Protein AF-A0A1J9P2L1-F1 (afdb_monomer_lite)

Radius of gyration: 15.55 Å; chains: 1; bounding box: 38×32×39 Å

Sequence (102 aa):
MELIRGDTVQDRWDSLSEQNKTLISDQLRDIVSLLQKVEQNLKDSLINTAVIKFTHGDLHLNNIMISSTESPRILAVIDWAHAGWYSEYWEQCLDTQVLDSI

Foldseek 3Di:
DDDDPFDFCVVCVVVADPVLVVVAVVLVVVVQVVQQPPDDPPPDPDPPPFSWGWDLQADDSRQWGWHPDNNIDTPDGHDSVRTDTDTPVVCVVHVVPHVVVD

Structure (mmCIF, N/CA/C/O backbone):
data_AF-A0A1J9P2L1-F1
#
_entry.id   AF-A0A1J9P2L1-F1
#
loop_
_atom_site.group_PDB
_atom_site.id
_atom_site.type_symbol
_atom_site.label_atom_id
_atom_site.label_alt_id
_atom_site.label_comp_id
_atom_site.label_asym_id
_atom_site.label_entity_id
_atom_site.label_seq_id
_atom_site.pdbx_PDB_ins_code
_atom_site.Cartn_x
_atom_site.Cartn_y
_atom_site.Cartn_z
_atom_site.occupancy
_atom_site.B_iso_or_equiv
_atom_site.auth_seq_id
_atom_site.auth_comp_id
_atom_site.auth_asym_id
_atom_site.auth_atom_id
_atom_site.pdbx_PDB_model_num
ATOM 1 N N . MET A 1 1 ? -7.170 -16.744 -10.615 1.00 54.16 1 MET A N 1
ATOM 2 C CA . MET A 1 1 ? -7.385 -15.626 -9.678 1.00 54.16 1 MET A CA 1
ATOM 3 C C . MET A 1 1 ? -8.040 -16.198 -8.441 1.00 54.16 1 MET A C 1
ATOM 5 O O . MET A 1 1 ? -9.041 -16.891 -8.580 1.00 54.16 1 MET A O 1
ATOM 9 N N . GLU A 1 2 ? -7.433 -15.996 -7.278 1.00 73.62 2 GLU A N 1
ATOM 10 C CA . GLU A 1 2 ? -7.994 -16.399 -5.988 1.00 73.62 2 GLU A CA 1
ATOM 11 C C . GLU A 1 2 ? -8.706 -15.191 -5.369 1.00 73.62 2 GLU A C 1
ATOM 13 O O . GLU A 1 2 ? -8.209 -14.070 -5.468 1.00 73.62 2 GLU A O 1
ATOM 18 N N . LEU A 1 3 ? -9.888 -15.402 -4.784 1.00 73.69 3 LEU A N 1
ATOM 19 C CA . LEU A 1 3 ? -10.603 -14.342 -4.080 1.00 73.69 3 LEU A CA 1
ATOM 20 C C . LEU A 1 3 ? -9.945 -14.129 -2.718 1.00 73.69 3 LEU A C 1
ATOM 22 O O . LEU A 1 3 ? -10.019 -14.997 -1.846 1.00 73.69 3 LEU A O 1
ATOM 26 N N . ILE A 1 4 ? -9.354 -12.958 -2.520 1.00 77.44 4 ILE A N 1
ATOM 27 C CA . ILE A 1 4 ? -8.823 -12.561 -1.220 1.00 77.44 4 ILE A CA 1
ATOM 28 C C . ILE A 1 4 ? -9.995 -12.063 -0.375 1.00 77.44 4 ILE A C 1
ATOM 30 O O . ILE A 1 4 ? -10.712 -11.149 -0.769 1.00 77.44 4 ILE A O 1
ATOM 34 N N . ARG A 1 5 ? -10.224 -12.690 0.782 1.00 76.62 5 ARG A N 1
ATOM 35 C CA . ARG A 1 5 ? -11.231 -12.227 1.746 1.00 76.62 5 ARG A CA 1
ATOM 36 C C . ARG A 1 5 ? -10.608 -11.160 2.643 1.00 76.62 5 ARG A C 1
ATOM 38 O O . ARG A 1 5 ? -9.740 -11.483 3.452 1.00 76.62 5 ARG A O 1
ATOM 45 N N . GLY A 1 6 ? -11.056 -9.922 2.495 1.00 82.56 6 GLY A N 1
ATOM 46 C CA . GLY A 1 6 ? -10.631 -8.768 3.284 1.00 82.56 6 GLY A CA 1
ATOM 47 C C . GLY A 1 6 ? -11.416 -7.523 2.886 1.00 82.56 6 GLY A C 1
ATOM 48 O O . GLY A 1 6 ? -12.186 -7.568 1.925 1.00 82.56 6 GLY A O 1
ATOM 49 N N . ASP A 1 7 ? -11.193 -6.440 3.620 1.00 87.25 7 ASP A N 1
ATOM 50 C CA . ASP A 1 7 ? -11.786 -5.131 3.339 1.00 87.25 7 ASP A CA 1
ATOM 51 C C . ASP A 1 7 ? -10.758 -4.256 2.622 1.00 87.25 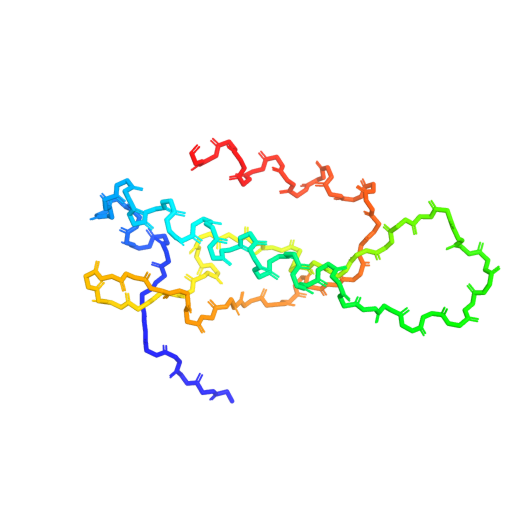7 ASP A C 1
ATOM 53 O O . ASP A 1 7 ? -9.550 -4.460 2.783 1.00 87.25 7 ASP A O 1
ATOM 57 N N . THR A 1 8 ? -11.200 -3.275 1.837 1.00 90.38 8 THR A N 1
ATOM 58 C CA . THR A 1 8 ? -10.258 -2.278 1.317 1.00 90.38 8 THR A CA 1
ATOM 59 C C . THR A 1 8 ? -9.849 -1.313 2.430 1.00 90.38 8 THR A C 1
ATOM 61 O O . THR A 1 8 ? -10.583 -1.119 3.406 1.00 90.38 8 THR A O 1
ATOM 64 N N . VAL A 1 9 ? -8.671 -0.692 2.311 1.00 88.44 9 VAL A N 1
ATOM 65 C CA . VAL A 1 9 ? -8.264 0.348 3.269 1.00 88.44 9 VAL A CA 1
ATOM 66 C C . VAL A 1 9 ? -9.263 1.497 3.245 1.00 88.44 9 VAL A C 1
ATOM 68 O O . VAL A 1 9 ? -9.629 1.986 4.309 1.00 88.44 9 VAL A O 1
ATOM 71 N N . GLN A 1 10 ? -9.755 1.877 2.063 1.00 87.88 10 GLN A N 1
ATOM 72 C CA . GLN A 1 10 ? -10.744 2.942 1.913 1.00 87.88 10 GLN A CA 1
ATOM 73 C C . GLN A 1 10 ? -12.025 2.670 2.713 1.00 87.88 10 GLN A C 1
ATOM 75 O O . GLN A 1 10 ? -12.477 3.551 3.437 1.00 87.88 10 GLN A O 1
ATOM 80 N N . ASP A 1 11 ? -12.575 1.454 2.642 1.00 88.56 11 ASP A N 1
ATOM 81 C CA . ASP A 1 11 ? -13.822 1.109 3.344 1.00 88.56 11 ASP A CA 1
ATOM 82 C C . ASP A 1 11 ? -13.687 1.195 4.870 1.00 88.56 11 ASP A C 1
ATOM 84 O O . ASP A 1 11 ? -14.663 1.411 5.590 1.00 88.56 11 ASP A O 1
ATOM 88 N N . ARG A 1 12 ? -12.469 0.998 5.381 1.00 88.88 12 ARG A N 1
ATOM 89 C CA . ARG A 1 12 ? -12.194 0.922 6.816 1.00 88.88 12 ARG A CA 1
ATOM 90 C C . ARG A 1 12 ? -11.486 2.136 7.391 1.00 88.88 12 ARG A C 1
ATOM 92 O O . ARG A 1 12 ? -11.477 2.254 8.617 1.00 88.88 12 ARG A O 1
ATOM 99 N N . TRP A 1 13 ? -10.943 3.027 6.568 1.00 86.69 13 TRP A N 1
ATOM 100 C CA . TRP A 1 13 ? -10.067 4.127 6.979 1.00 86.69 13 TRP A CA 1
ATOM 101 C C . TRP A 1 13 ? -10.633 4.967 8.127 1.00 86.69 13 TRP A C 1
ATOM 103 O O . TRP A 1 13 ? -9.960 5.156 9.141 1.00 86.69 13 TRP A O 1
ATOM 113 N N . ASP A 1 14 ? -11.897 5.374 8.021 1.00 88.88 14 ASP A N 1
ATOM 114 C CA . ASP A 1 14 ? -12.563 6.232 9.011 1.00 88.88 14 ASP A CA 1
ATOM 115 C C . ASP A 1 14 ? -12.782 5.539 10.367 1.00 88.88 14 ASP A C 1
ATOM 117 O O . ASP A 1 14 ? -12.912 6.192 11.400 1.00 88.88 14 ASP A O 1
ATOM 121 N N . SER A 1 15 ? -12.808 4.204 10.374 1.00 87.81 15 SER A N 1
ATOM 122 C CA . SER A 1 15 ? -12.973 3.378 11.579 1.00 87.81 15 SER A CA 1
ATOM 123 C C . SER A 1 15 ? -11.651 2.962 12.226 1.00 87.81 15 SER A C 1
ATOM 125 O O . SER A 1 15 ? -11.652 2.376 13.310 1.00 87.81 15 SER A O 1
ATOM 127 N N . LEU A 1 16 ? -10.524 3.180 11.544 1.00 88.25 16 LEU A N 1
ATOM 128 C CA . LEU A 1 16 ? -9.214 2.766 12.025 1.00 88.25 16 LEU A CA 1
ATOM 129 C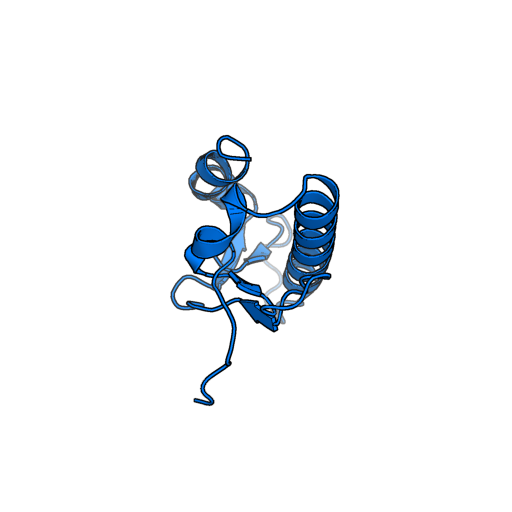 C . LEU A 1 16 ? -8.669 3.780 13.028 1.00 88.25 16 LEU A C 1
ATOM 131 O O . LEU A 1 16 ? -8.772 4.990 12.841 1.00 88.25 16 LEU A O 1
ATOM 135 N N . SER A 1 17 ? -8.037 3.274 14.087 1.00 91.69 17 SER A N 1
ATOM 136 C CA . SER A 1 17 ? -7.271 4.116 15.000 1.00 91.69 17 SER A CA 1
ATOM 137 C C . SER A 1 17 ? -6.048 4.700 14.292 1.00 91.69 17 SER A C 1
ATOM 139 O O . SER A 1 17 ? -5.493 4.084 13.381 1.00 91.69 17 SER A O 1
ATOM 141 N N . GLU A 1 18 ? -5.569 5.848 14.768 1.00 89.44 18 GLU A N 1
ATOM 142 C CA . GLU A 1 18 ? -4.348 6.475 14.241 1.00 89.44 18 GLU A CA 1
ATOM 143 C C . GLU A 1 18 ? -3.141 5.528 14.297 1.00 89.44 18 GLU A C 1
ATOM 145 O O . GLU A 1 18 ? -2.372 5.443 13.346 1.00 89.44 18 GLU A O 1
ATOM 150 N N . GLN A 1 19 ? -3.037 4.712 15.352 1.00 90.81 19 GLN A N 1
ATOM 151 C CA . GLN A 1 19 ? -1.996 3.688 15.464 1.00 90.81 19 GLN A CA 1
ATOM 152 C C . GLN A 1 19 ? -2.073 2.648 14.333 1.00 90.81 19 GLN A C 1
ATOM 154 O O . GLN A 1 19 ? -1.046 2.262 13.774 1.00 90.81 19 GLN A O 1
ATOM 159 N N . ASN A 1 20 ? -3.279 2.197 13.982 1.00 89.75 20 ASN A N 1
ATOM 160 C CA . ASN A 1 20 ? -3.474 1.230 12.904 1.00 89.75 20 ASN A CA 1
ATOM 161 C C . ASN A 1 20 ? -3.217 1.852 11.527 1.00 89.75 20 ASN A C 1
ATOM 163 O O . ASN A 1 20 ? -2.650 1.185 10.664 1.00 89.75 20 ASN A O 1
ATOM 167 N N . LYS A 1 21 ? -3.583 3.124 11.328 1.00 89.00 21 LYS A N 1
ATOM 168 C CA . LYS A 1 21 ? -3.250 3.868 10.106 1.00 89.00 21 LYS A CA 1
ATOM 169 C C . LYS A 1 21 ? -1.738 3.972 9.928 1.00 89.00 21 LYS A C 1
ATOM 171 O O . LYS A 1 21 ? -1.240 3.624 8.864 1.00 89.00 21 LYS A O 1
ATOM 176 N N . THR A 1 22 ? -0.997 4.339 10.980 1.00 90.25 22 TH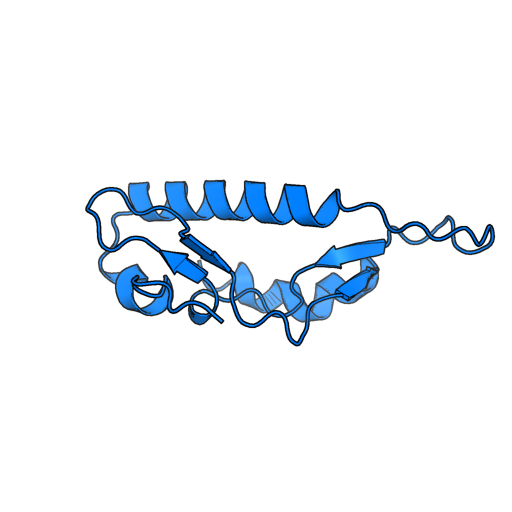R A N 1
ATOM 177 C CA . THR A 1 22 ? 0.477 4.363 10.947 1.00 90.25 22 THR A CA 1
ATOM 178 C C . THR A 1 22 ? 1.053 2.995 10.579 1.00 90.25 22 THR A C 1
ATOM 180 O O . THR A 1 22 ? 1.891 2.901 9.689 1.00 90.25 22 THR A O 1
ATOM 183 N N . LEU A 1 23 ? 0.551 1.920 11.190 1.00 90.12 23 LEU A N 1
ATOM 184 C CA . LEU A 1 23 ? 1.025 0.559 10.933 1.00 90.12 23 LEU A CA 1
ATOM 185 C C . LEU A 1 23 ? 0.755 0.081 9.493 1.00 90.12 23 LEU A C 1
ATOM 187 O O . LEU A 1 23 ? 1.548 -0.683 8.938 1.00 90.12 23 LEU A O 1
ATOM 191 N N . ILE A 1 24 ? -0.347 0.517 8.875 1.00 89.06 24 ILE A N 1
ATOM 192 C CA . ILE A 1 24 ? -0.629 0.262 7.455 1.00 89.06 24 ILE A CA 1
ATOM 193 C C . ILE A 1 24 ? 0.306 1.090 6.568 1.00 89.06 24 ILE A C 1
ATOM 195 O O . ILE A 1 24 ? 0.870 0.549 5.619 1.00 89.06 24 ILE A O 1
ATOM 199 N N . SER A 1 25 ? 0.516 2.368 6.889 1.00 89.00 25 SER A N 1
ATOM 200 C CA . SER A 1 25 ? 1.422 3.248 6.143 1.00 89.00 25 SER A CA 1
ATOM 201 C C . SER A 1 25 ? 2.866 2.742 6.150 1.00 89.00 25 SER A C 1
ATOM 203 O O . SER A 1 25 ? 3.531 2.772 5.113 1.00 89.00 25 SER A O 1
ATOM 205 N N . ASP A 1 26 ? 3.341 2.220 7.281 1.00 89.56 26 ASP A N 1
ATOM 206 C CA . ASP A 1 26 ? 4.675 1.626 7.392 1.00 89.56 26 ASP A CA 1
ATOM 207 C C . ASP A 1 26 ? 4.793 0.350 6.542 1.00 89.56 26 ASP A C 1
ATOM 209 O O . ASP A 1 26 ? 5.726 0.221 5.749 1.00 89.56 26 ASP A O 1
ATOM 213 N N . GLN A 1 27 ? 3.798 -0.547 6.601 1.00 91.44 27 GLN A N 1
ATOM 214 C CA . GLN A 1 27 ? 3.758 -1.736 5.736 1.00 91.44 27 GLN A CA 1
ATOM 215 C C . GLN A 1 27 ? 3.73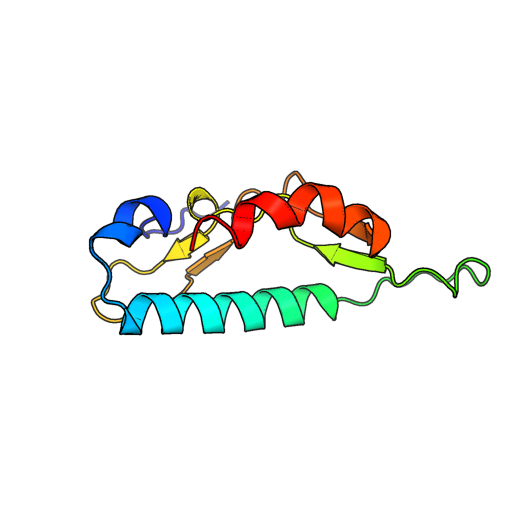9 -1.371 4.248 1.00 91.44 27 GLN A C 1
ATOM 217 O O . GLN A 1 27 ? 4.407 -2.013 3.437 1.00 91.44 27 GLN A O 1
ATOM 222 N N . LEU A 1 28 ? 2.978 -0.342 3.871 1.00 88.00 28 LEU A N 1
ATOM 223 C CA . LEU A 1 28 ? 2.898 0.108 2.486 1.00 88.00 28 LEU A CA 1
ATOM 224 C C . LEU A 1 28 ? 4.243 0.661 2.011 1.00 88.00 28 LEU A C 1
ATOM 226 O O . LEU A 1 28 ? 4.686 0.343 0.907 1.00 88.00 28 LEU A O 1
ATOM 230 N N . ARG A 1 29 ? 4.926 1.437 2.859 1.00 86.62 29 ARG A N 1
ATOM 231 C CA . ARG A 1 29 ? 6.268 1.957 2.579 1.00 86.62 29 ARG A CA 1
ATOM 232 C C . ARG A 1 29 ? 7.272 0.833 2.352 1.00 86.62 29 ARG A C 1
ATOM 234 O O . ARG A 1 29 ? 8.089 0.935 1.433 1.00 86.62 29 ARG A O 1
ATOM 241 N N . ASP A 1 30 ? 7.196 -0.237 3.135 1.00 87.75 30 ASP A N 1
ATOM 242 C CA . ASP A 1 30 ? 8.051 -1.409 2.959 1.00 87.75 30 ASP A CA 1
ATOM 243 C C . ASP A 1 30 ? 7.770 -2.109 1.625 1.00 87.75 30 ASP A C 1
ATOM 245 O O . ASP A 1 30 ? 8.704 -2.412 0.879 1.00 87.75 30 ASP A O 1
ATOM 249 N N . ILE A 1 31 ? 6.494 -2.298 1.268 1.00 86.50 31 ILE A N 1
ATOM 250 C CA . ILE A 1 31 ? 6.093 -2.890 -0.019 1.00 86.50 31 ILE A CA 1
ATOM 251 C C . ILE A 1 31 ? 6.604 -2.042 -1.186 1.00 86.50 31 ILE A C 1
ATOM 253 O O . ILE A 1 31 ? 7.243 -2.574 -2.091 1.00 86.50 31 ILE A O 1
ATOM 257 N N . VAL A 1 32 ? 6.381 -0.726 -1.162 1.00 83.50 32 VAL A N 1
ATOM 258 C CA . VAL A 1 32 ? 6.860 0.183 -2.215 1.00 83.50 32 VAL A CA 1
ATOM 259 C C . VAL A 1 32 ? 8.384 0.144 -2.307 1.00 83.50 32 VAL A C 1
ATOM 261 O O . VAL A 1 32 ? 8.934 0.045 -3.402 1.00 83.50 32 VAL A O 1
ATOM 264 N N . SER A 1 33 ? 9.078 0.119 -1.168 1.00 82.75 33 SER A N 1
ATOM 265 C CA . SER A 1 33 ? 10.538 -0.007 -1.131 1.00 82.75 33 SER A CA 1
ATOM 266 C C . SER A 1 33 ? 11.029 -1.329 -1.728 1.00 82.75 33 SER A C 1
ATOM 268 O O . SER A 1 33 ? 12.104 -1.367 -2.324 1.00 82.75 33 SER A O 1
ATOM 270 N N . LEU A 1 34 ? 10.271 -2.421 -1.582 1.00 85.62 34 LEU A N 1
ATOM 271 C CA . LEU A 1 34 ? 10.572 -3.699 -2.231 1.00 85.62 34 LEU A CA 1
ATOM 272 C C . LEU A 1 34 ? 10.317 -3.645 -3.740 1.00 85.62 34 LEU A C 1
ATOM 274 O O . LEU A 1 34 ? 11.154 -4.128 -4.498 1.00 85.62 34 LEU A O 1
ATOM 278 N N . LEU A 1 35 ? 9.220 -3.023 -4.183 1.00 83.19 35 LEU A N 1
ATOM 279 C CA . LEU A 1 35 ? 8.913 -2.846 -5.608 1.00 83.19 35 LEU A CA 1
ATOM 280 C C . LEU A 1 35 ? 9.989 -2.022 -6.315 1.00 83.19 35 LEU A C 1
ATOM 282 O O . LEU A 1 35 ? 10.474 -2.417 -7.370 1.00 83.19 35 LEU A O 1
ATOM 286 N N . GLN A 1 36 ? 10.451 -0.940 -5.691 1.00 78.50 36 GLN A N 1
ATOM 287 C CA . GLN A 1 36 ? 11.517 -0.103 -6.244 1.00 78.50 36 GLN A CA 1
ATOM 288 C C . GLN A 1 36 ? 12.873 -0.821 -6.331 1.00 78.50 36 GLN A C 1
ATOM 290 O O . GLN A 1 36 ? 13.722 -0.418 -7.124 1.00 78.50 36 GLN A O 1
ATOM 295 N N . LYS A 1 37 ? 13.086 -1.884 -5.544 1.00 78.81 37 LYS A N 1
ATOM 296 C CA . LYS A 1 37 ? 14.288 -2.733 -5.607 1.00 78.81 37 LYS A CA 1
ATOM 297 C C . LYS A 1 37 ? 14.197 -3.837 -6.659 1.00 78.81 37 LYS A C 1
ATOM 299 O O . LYS A 1 37 ? 15.168 -4.568 -6.836 1.00 78.81 37 LYS A O 1
ATOM 304 N N . VAL A 1 38 ? 13.062 -3.989 -7.343 1.00 81.56 38 VAL A N 1
ATOM 305 C CA . VAL A 1 38 ? 12.934 -4.946 -8.446 1.00 81.56 38 VAL A CA 1
ATOM 306 C C . VAL A 1 38 ? 13.838 -4.487 -9.589 1.00 81.56 38 VAL A C 1
ATOM 308 O O . VAL A 1 38 ? 13.549 -3.512 -10.281 1.00 81.56 38 VAL A O 1
ATOM 311 N N . GLU A 1 39 ? 14.954 -5.193 -9.773 1.00 69.12 39 GLU A N 1
ATOM 312 C CA . GLU A 1 39 ? 15.927 -4.886 -10.816 1.00 69.12 39 GLU A CA 1
ATOM 313 C C . GLU A 1 39 ? 15.320 -5.092 -12.206 1.00 69.12 39 GLU A C 1
ATOM 315 O O . GLU A 1 39 ? 14.848 -6.177 -12.561 1.00 69.12 39 GLU A O 1
ATOM 320 N N . GLN A 1 40 ? 15.386 -4.051 -13.035 1.00 63.44 40 GLN A N 1
ATOM 321 C CA . GLN A 1 40 ? 15.152 -4.200 -14.460 1.00 63.44 40 GLN A CA 1
ATOM 322 C C . GLN A 1 40 ? 16.431 -4.761 -15.090 1.00 63.44 40 GLN A C 1
ATOM 324 O O . GLN A 1 40 ? 17.468 -4.102 -15.102 1.00 63.44 40 GLN A O 1
ATOM 329 N N . ASN A 1 41 ? 16.373 -5.977 -15.638 1.00 58.19 41 ASN A N 1
ATOM 330 C CA . ASN A 1 41 ? 17.461 -6.559 -16.434 1.00 58.19 41 ASN A CA 1
ATOM 331 C C . ASN A 1 41 ? 17.564 -5.862 -17.811 1.00 58.19 41 ASN A C 1
ATOM 333 O O . ASN A 1 41 ? 17.417 -6.492 -18.859 1.00 58.19 41 ASN A O 1
ATOM 337 N N . LEU A 1 42 ? 17.781 -4.545 -17.837 1.00 56.56 42 LEU A N 1
ATOM 338 C CA . LEU A 1 42 ? 18.089 -3.819 -19.065 1.00 56.56 42 LEU A CA 1
ATOM 339 C C . LEU A 1 42 ? 19.577 -3.984 -19.361 1.00 56.56 42 LEU A C 1
ATOM 341 O O . LEU A 1 42 ? 20.427 -3.306 -18.796 1.00 56.56 42 LEU A O 1
ATOM 345 N N . LYS A 1 43 ? 19.895 -4.899 -20.278 1.00 54.16 43 LYS A N 1
ATOM 346 C CA . LYS A 1 43 ? 21.256 -5.090 -20.800 1.00 54.16 43 LYS A CA 1
ATOM 347 C C . LYS A 1 43 ? 21.723 -3.985 -21.758 1.00 54.16 43 LYS A C 1
ATOM 349 O O . LYS A 1 43 ? 22.808 -4.119 -22.317 1.00 54.16 43 LYS A O 1
ATOM 354 N N . ASP A 1 44 ? 20.975 -2.896 -21.926 1.00 51.53 44 ASP A N 1
ATOM 355 C CA . ASP A 1 44 ? 21.324 -1.858 -22.895 1.00 51.53 44 ASP A CA 1
ATOM 356 C C . ASP A 1 44 ? 21.953 -0.616 -22.252 1.00 51.53 44 ASP A C 1
ATOM 358 O O . ASP A 1 44 ? 21.317 0.274 -21.692 1.00 51.53 44 ASP A O 1
ATOM 362 N N . SER A 1 45 ? 23.272 -0.608 -22.411 1.00 51.50 45 SER A N 1
ATOM 363 C CA . SER A 1 45 ? 24.337 0.313 -22.013 1.00 51.50 45 SER A CA 1
ATOM 364 C C . SER A 1 45 ? 24.178 1.808 -22.381 1.00 51.50 45 SER A C 1
ATOM 366 O O . SER A 1 45 ? 25.191 2.503 -22.458 1.00 51.50 45 SER A O 1
ATOM 368 N N . LEU A 1 46 ? 22.983 2.356 -22.626 1.00 53.72 46 LEU A N 1
ATOM 369 C CA . LEU A 1 46 ? 22.852 3.734 -23.149 1.00 53.72 46 LEU A CA 1
ATOM 370 C C . LEU A 1 46 ? 21.966 4.691 -22.335 1.00 53.72 46 LEU A C 1
ATOM 372 O O . LEU A 1 46 ? 22.009 5.893 -22.589 1.00 53.72 46 LEU A O 1
ATOM 376 N N . ILE A 1 47 ? 21.232 4.222 -21.320 1.00 53.62 47 ILE A N 1
ATOM 377 C CA . ILE A 1 47 ? 20.414 5.080 -20.440 1.00 53.62 47 ILE A CA 1
ATOM 378 C C . ILE A 1 47 ? 20.827 4.823 -18.987 1.00 53.62 47 ILE A C 1
ATOM 380 O O . ILE A 1 47 ? 20.105 4.208 -18.217 1.00 53.62 47 ILE A O 1
ATOM 384 N N . ASN A 1 48 ? 22.032 5.254 -18.609 1.00 51.53 48 ASN A N 1
ATOM 385 C CA . ASN A 1 48 ? 22.542 5.090 -17.238 1.00 51.53 48 ASN A CA 1
ATOM 386 C C . ASN A 1 48 ? 22.264 6.316 -16.342 1.00 51.53 48 ASN A C 1
ATOM 388 O O . ASN A 1 48 ? 22.828 6.442 -15.260 1.00 51.53 48 ASN A O 1
ATOM 392 N N . THR A 1 49 ? 21.445 7.259 -16.820 1.00 56.28 49 THR A N 1
ATOM 393 C CA . THR A 1 49 ? 21.197 8.548 -16.148 1.00 56.28 49 THR A CA 1
ATOM 394 C C . THR A 1 49 ? 19.803 8.659 -15.540 1.00 56.28 49 THR A C 1
ATOM 396 O O . THR A 1 49 ? 19.607 9.460 -14.634 1.00 56.28 49 THR A O 1
ATOM 399 N N . ALA A 1 50 ? 18.832 7.879 -16.019 1.00 61.72 50 ALA A N 1
ATOM 400 C CA . ALA A 1 50 ? 17.486 7.867 -15.463 1.00 61.72 50 ALA A CA 1
ATOM 401 C C . ALA A 1 50 ? 17.346 6.660 -14.534 1.00 61.72 50 ALA A C 1
ATOM 403 O O . ALA A 1 50 ? 17.443 5.521 -14.986 1.00 61.72 50 ALA A O 1
ATOM 404 N N . VAL A 1 51 ? 17.112 6.904 -13.243 1.00 68.12 51 VAL A N 1
ATOM 405 C CA . VAL A 1 51 ? 16.727 5.840 -12.312 1.00 68.12 51 VAL A CA 1
ATOM 406 C C . VAL A 1 51 ? 15.317 5.402 -12.701 1.00 68.12 51 VAL A C 1
ATOM 408 O O . VAL A 1 51 ? 14.352 6.142 -12.513 1.00 68.12 51 VAL A O 1
ATOM 411 N N . ILE A 1 52 ? 15.214 4.228 -13.317 1.00 73.69 52 ILE A N 1
ATOM 412 C CA . ILE A 1 52 ? 13.941 3.599 -13.656 1.00 73.69 52 ILE A CA 1
ATOM 413 C C . ILE A 1 52 ? 13.568 2.677 -12.495 1.00 73.69 52 ILE A C 1
ATOM 415 O O . ILE A 1 52 ? 14.327 1.767 -12.162 1.00 73.69 52 ILE A O 1
ATOM 419 N N . LYS A 1 53 ? 12.411 2.915 -11.874 1.00 80.31 53 LYS A N 1
ATOM 420 C CA . LYS A 1 53 ? 11.899 2.110 -10.759 1.00 80.31 53 LYS A CA 1
ATOM 421 C C . LYS A 1 53 ? 10.614 1.413 -11.181 1.00 80.31 53 LYS A C 1
ATOM 423 O O . LYS A 1 53 ? 9.806 1.976 -11.920 1.00 80.31 53 LYS A O 1
ATOM 428 N N . PHE A 1 54 ? 10.417 0.188 -10.704 1.00 82.25 54 PHE A N 1
ATOM 429 C CA . PHE A 1 54 ? 9.125 -0.472 -10.836 1.00 82.25 54 PHE A CA 1
ATOM 430 C C . PHE A 1 54 ? 8.151 0.114 -9.806 1.00 82.25 54 PHE A C 1
ATOM 432 O O . PHE A 1 54 ? 8.457 0.165 -8.614 1.00 82.25 54 PHE A O 1
ATOM 439 N N . THR A 1 55 ? 6.989 0.571 -10.264 1.00 82.94 55 THR A N 1
ATOM 440 C CA . THR A 1 55 ? 5.923 1.120 -9.415 1.00 82.94 55 THR A CA 1
ATOM 441 C C . THR A 1 55 ? 4.569 0.547 -9.820 1.00 82.94 55 THR A C 1
ATOM 443 O O . THR A 1 55 ? 4.389 0.066 -10.940 1.00 82.94 55 THR A O 1
ATOM 446 N N . HIS A 1 56 ? 3.614 0.593 -8.890 1.00 85.25 56 HIS A N 1
ATOM 447 C CA . HIS A 1 56 ? 2.226 0.201 -9.127 1.00 85.25 56 HIS A CA 1
ATOM 448 C C . HIS A 1 56 ? 1.528 1.113 -10.149 1.00 85.25 56 HIS A C 1
ATOM 450 O O . HIS A 1 56 ? 0.605 0.678 -10.824 1.00 85.25 56 HIS A O 1
ATOM 456 N N . GLY A 1 57 ? 1.945 2.380 -10.252 1.00 81.50 57 GLY A N 1
ATOM 457 C CA . GLY A 1 57 ? 1.376 3.362 -11.187 1.00 81.50 57 GLY A CA 1
ATOM 458 C C . GLY A 1 57 ? -0.026 3.881 -10.834 1.00 81.50 57 GLY A C 1
ATOM 459 O O . GLY A 1 57 ? -0.420 4.915 -11.354 1.00 81.50 57 GLY A O 1
ATOM 460 N N . ASP A 1 58 ? -0.752 3.211 -9.935 1.00 83.44 58 ASP A N 1
ATOM 461 C CA . ASP A 1 58 ? -2.101 3.602 -9.491 1.00 83.44 58 ASP A CA 1
ATOM 462 C C . ASP A 1 58 ? -2.370 3.193 -8.027 1.00 83.44 58 ASP A C 1
ATOM 464 O O . ASP A 1 58 ? -3.274 2.417 -7.709 1.00 83.44 58 ASP A O 1
ATOM 468 N N . LEU A 1 59 ? -1.478 3.585 -7.112 1.00 82.81 59 LEU A N 1
ATOM 469 C CA . LEU A 1 59 ? -1.533 3.135 -5.718 1.00 82.81 59 LEU A CA 1
ATOM 470 C C . LEU A 1 59 ? -2.492 4.001 -4.886 1.00 82.81 59 LEU A C 1
ATOM 472 O O . LEU A 1 59 ? -2.127 5.084 -4.439 1.00 82.81 59 LEU A O 1
ATOM 476 N N . HIS A 1 60 ? -3.695 3.484 -4.648 1.00 83.12 60 HIS A N 1
ATOM 477 C CA . HIS A 1 60 ? -4.776 4.164 -3.930 1.00 83.12 60 HIS A CA 1
ATOM 478 C C . HIS A 1 60 ? -5.353 3.266 -2.820 1.00 83.12 60 HIS A C 1
ATOM 480 O O . HIS A 1 60 ? -5.177 2.047 -2.839 1.00 83.12 60 HIS A O 1
ATOM 486 N N . LEU A 1 61 ? -6.053 3.847 -1.835 1.00 84.31 61 LEU A N 1
ATOM 487 C CA . LEU A 1 61 ? -6.584 3.108 -0.671 1.00 84.31 61 LEU A CA 1
ATOM 488 C C . LEU A 1 61 ? -7.622 2.027 -1.046 1.00 84.31 61 LEU A C 1
ATOM 490 O O . LEU A 1 61 ? -7.770 1.040 -0.326 1.00 84.31 61 LEU A O 1
ATOM 494 N N . ASN A 1 62 ? -8.326 2.186 -2.168 1.00 87.81 62 ASN A N 1
ATOM 495 C CA . ASN A 1 62 ? -9.229 1.176 -2.743 1.00 87.81 62 ASN A CA 1
ATOM 496 C C . ASN A 1 62 ? -8.479 -0.032 -3.331 1.00 87.81 62 ASN A C 1
ATOM 498 O O . ASN A 1 62 ? -9.016 -1.138 -3.356 1.00 87.81 62 ASN A O 1
ATOM 502 N N . ASN A 1 63 ? -7.234 0.170 -3.758 1.00 89.44 63 ASN A N 1
ATOM 503 C CA . ASN A 1 63 ? -6.376 -0.841 -4.368 1.00 89.44 63 ASN A CA 1
ATOM 504 C C . ASN A 1 63 ? -5.537 -1.600 -3.327 1.00 89.44 63 ASN A C 1
ATOM 506 O O . ASN A 1 63 ? -4.689 -2.419 -3.679 1.00 89.44 63 ASN A O 1
ATOM 510 N N . ILE A 1 64 ? -5.771 -1.364 -2.033 1.00 90.00 64 ILE A N 1
ATOM 511 C CA . ILE A 1 64 ? -5.083 -2.042 -0.933 1.00 90.00 64 ILE A CA 1
ATOM 512 C C . ILE A 1 64 ? -6.114 -2.811 -0.114 1.00 90.00 64 ILE A C 1
ATOM 514 O O . ILE A 1 64 ? -7.040 -2.234 0.454 1.00 90.00 64 ILE A O 1
ATOM 518 N N . MET A 1 65 ? -5.927 -4.125 -0.018 1.00 92.69 65 MET A N 1
ATOM 519 C CA . MET A 1 65 ? -6.749 -5.002 0.809 1.00 92.69 65 MET A CA 1
ATOM 520 C C . MET A 1 65 ? -6.093 -5.225 2.167 1.00 92.69 65 MET A C 1
ATOM 522 O O . MET A 1 65 ? -4.907 -5.553 2.239 1.00 92.69 65 MET A O 1
ATOM 526 N N . ILE A 1 66 ? -6.875 -5.127 3.238 1.00 93.00 66 ILE A N 1
ATOM 527 C CA . ILE A 1 66 ? -6.449 -5.379 4.616 1.00 93.00 66 ILE A CA 1
ATOM 528 C C . ILE A 1 66 ? -7.264 -6.489 5.276 1.00 93.00 66 ILE A C 1
ATOM 530 O O . ILE A 1 66 ? -8.382 -6.816 4.876 1.00 93.00 66 ILE A O 1
ATOM 534 N N . SER A 1 67 ? -6.694 -7.088 6.322 1.00 91.81 67 SER A N 1
ATOM 535 C CA . SER A 1 67 ? -7.429 -8.033 7.158 1.00 91.81 67 SER A CA 1
ATOM 536 C C . SER A 1 67 ? -8.496 -7.328 7.992 1.00 91.81 67 SER A C 1
ATOM 538 O O . SER A 1 67 ? -8.219 -6.326 8.647 1.00 91.81 67 SER A O 1
ATOM 540 N N . SER A 1 68 ? -9.686 -7.923 8.072 1.00 86.31 68 SER A N 1
ATOM 541 C CA . SER A 1 68 ? -10.812 -7.445 8.894 1.00 86.31 68 SER A CA 1
ATOM 542 C C . SER A 1 68 ? -10.607 -7.632 10.412 1.00 86.31 68 SER A C 1
ATOM 544 O O . SER A 1 68 ? -11.565 -7.686 11.174 1.00 86.31 68 SER A O 1
ATOM 546 N N . THR A 1 69 ? -9.364 -7.786 10.868 1.00 85.38 69 THR A N 1
ATOM 547 C CA . THR A 1 69 ? -8.989 -8.009 12.272 1.00 85.38 69 THR A CA 1
ATOM 548 C C . THR A 1 69 ? -8.759 -6.687 13.009 1.00 85.38 69 THR A C 1
ATOM 550 O O . THR A 1 69 ? -8.558 -5.649 12.385 1.00 85.38 69 THR A O 1
ATOM 553 N N . GLU A 1 70 ? -8.726 -6.727 14.345 1.00 82.12 70 GLU A N 1
ATOM 554 C CA . GLU A 1 70 ? -8.414 -5.558 15.194 1.00 82.12 70 GLU A CA 1
ATOM 555 C C . GLU A 1 70 ? -7.011 -4.983 14.934 1.00 82.12 70 GLU A C 1
ATOM 557 O O . GLU A 1 70 ? -6.801 -3.772 14.987 1.00 82.12 70 GLU A O 1
ATOM 562 N N . SER A 1 71 ? -6.052 -5.854 14.606 1.00 86.81 71 SER A N 1
ATOM 563 C CA . SER A 1 71 ? -4.733 -5.489 14.089 1.00 86.81 71 SER A CA 1
ATOM 564 C C . SER A 1 71 ? -4.723 -5.683 12.564 1.00 86.81 71 SER A C 1
ATOM 566 O O . SER A 1 71 ? -4.506 -6.815 12.107 1.00 86.81 71 SER A O 1
ATOM 568 N N . PRO A 1 72 ? -5.038 -4.654 11.760 1.00 87.56 72 PRO A N 1
ATOM 569 C CA . PRO A 1 72 ? -5.106 -4.783 10.312 1.00 87.56 72 PRO A CA 1
ATOM 570 C C . PRO A 1 72 ? -3.706 -4.966 9.724 1.00 87.56 72 PRO A C 1
ATOM 572 O O . PRO A 1 72 ? -2.746 -4.307 10.121 1.00 87.56 72 PRO A O 1
ATOM 575 N N . ARG A 1 73 ? -3.592 -5.861 8.747 1.00 91.56 73 ARG A N 1
ATOM 576 C CA . ARG A 1 73 ? -2.372 -6.055 7.956 1.00 91.56 73 ARG A CA 1
ATOM 577 C C . ARG A 1 73 ? -2.704 -6.036 6.476 1.00 91.56 73 ARG A C 1
ATOM 579 O O . ARG A 1 73 ? -3.789 -6.491 6.106 1.00 91.56 73 ARG A O 1
ATOM 586 N N . ILE A 1 74 ? -1.779 -5.561 5.649 1.00 92.19 74 ILE A N 1
ATOM 587 C CA . ILE A 1 74 ? -1.956 -5.579 4.197 1.00 92.19 74 ILE A CA 1
ATOM 588 C C . ILE A 1 74 ? -1.958 -7.040 3.730 1.00 92.19 74 ILE A C 1
ATOM 590 O O . ILE A 1 74 ? -1.035 -7.804 4.012 1.00 92.19 74 ILE A O 1
ATOM 594 N N . LEU A 1 75 ? -3.034 -7.443 3.057 1.00 92.69 75 LEU A N 1
ATOM 595 C CA . LEU A 1 75 ? -3.196 -8.770 2.464 1.00 92.69 75 LEU A CA 1
ATOM 596 C C . LEU A 1 75 ? -2.730 -8.787 1.013 1.00 92.69 75 LEU A C 1
ATOM 598 O O . LEU A 1 75 ? -2.101 -9.752 0.586 1.00 92.69 75 LEU A O 1
ATOM 602 N N . ALA A 1 76 ? -3.056 -7.734 0.266 1.00 89.25 76 ALA A N 1
ATOM 603 C CA . ALA A 1 76 ? -2.677 -7.590 -1.128 1.00 89.25 76 ALA A CA 1
ATOM 604 C C . ALA A 1 76 ? -2.776 -6.139 -1.588 1.00 89.25 76 ALA A C 1
ATOM 606 O O . ALA A 1 76 ? -3.591 -5.367 -1.084 1.00 89.25 76 ALA A O 1
ATOM 607 N N . VAL A 1 77 ? -1.977 -5.822 -2.602 1.00 90.12 77 VAL A N 1
ATOM 608 C CA . VAL A 1 77 ? -2.200 -4.682 -3.490 1.00 90.12 77 VAL A CA 1
ATOM 609 C C . VAL A 1 77 ? -2.807 -5.245 -4.774 1.00 90.12 77 VAL A C 1
ATOM 611 O O . VAL A 1 77 ? -2.333 -6.269 -5.278 1.00 90.12 77 VAL A O 1
ATOM 614 N N . ILE A 1 78 ? -3.882 -4.637 -5.258 1.00 89.25 78 ILE A N 1
ATOM 615 C CA . ILE A 1 78 ? -4.659 -5.080 -6.419 1.00 89.25 78 ILE A CA 1
ATOM 616 C C . ILE A 1 78 ? -4.676 -3.991 -7.496 1.00 89.25 78 ILE A C 1
ATOM 618 O O . ILE A 1 78 ? -4.275 -2.867 -7.242 1.00 89.25 78 ILE A O 1
ATOM 622 N N . ASP A 1 79 ? -5.166 -4.340 -8.685 1.00 86.31 79 ASP A N 1
ATOM 623 C CA . ASP A 1 79 ? -5.251 -3.433 -9.840 1.00 86.31 79 ASP A CA 1
ATOM 624 C C . ASP A 1 79 ? -3.894 -2.948 -10.393 1.00 86.31 79 ASP A C 1
ATOM 626 O O . ASP A 1 79 ? -3.629 -1.769 -10.606 1.00 86.31 79 ASP A O 1
ATOM 630 N N . TRP A 1 80 ? -3.025 -3.914 -10.705 1.00 88.75 80 TRP A N 1
ATOM 631 C CA . TRP A 1 80 ? -1.701 -3.689 -11.302 1.00 88.75 80 TRP A CA 1
ATOM 632 C C . TRP A 1 80 ? -1.743 -3.292 -12.789 1.00 88.75 80 TRP A C 1
ATOM 634 O O . TRP A 1 80 ? -0.724 -3.382 -13.472 1.00 88.75 80 TRP A O 1
ATOM 644 N N . ALA A 1 81 ? -2.900 -2.909 -13.337 1.00 88.25 81 ALA A N 1
ATOM 645 C CA . ALA A 1 81 ? -3.046 -2.619 -14.766 1.00 88.25 81 ALA A CA 1
ATOM 646 C C . ALA A 1 81 ? -2.150 -1.455 -15.229 1.00 88.25 81 ALA A C 1
ATOM 648 O O . ALA A 1 81 ? -1.695 -1.444 -16.374 1.00 88.25 81 ALA A O 1
ATOM 649 N N . HIS A 1 82 ? -1.863 -0.518 -14.323 1.00 83.44 82 HIS A N 1
ATOM 650 C CA . HIS A 1 82 ? -0.978 0.627 -14.542 1.00 83.44 82 HIS A CA 1
ATOM 651 C C . HIS A 1 82 ? 0.451 0.400 -14.028 1.00 83.44 82 HIS A C 1
ATOM 653 O O . HIS A 1 82 ? 1.260 1.326 -14.027 1.00 83.44 82 HIS A O 1
ATOM 659 N N . ALA A 1 83 ? 0.790 -0.816 -13.592 1.00 86.50 83 ALA A N 1
ATOM 660 C CA . ALA A 1 83 ? 2.111 -1.094 -13.057 1.00 86.50 83 ALA A CA 1
ATOM 661 C C . ALA A 1 83 ? 3.164 -1.181 -14.160 1.00 86.50 83 ALA A C 1
ATOM 663 O O . ALA A 1 83 ? 2.939 -1.728 -15.242 1.00 86.50 83 ALA A O 1
ATOM 664 N N . GLY A 1 84 ? 4.357 -0.675 -13.867 1.00 84.56 84 GLY A N 1
ATOM 665 C CA . GLY A 1 84 ? 5.408 -0.595 -14.864 1.00 84.56 84 GLY A CA 1
ATOM 666 C C . GLY A 1 84 ? 6.695 0.016 -14.347 1.00 84.56 84 GLY A C 1
ATOM 667 O O . GLY A 1 84 ? 6.833 0.387 -13.182 1.00 84.56 84 GLY A O 1
ATOM 668 N N . TRP A 1 85 ? 7.655 0.098 -15.258 1.00 83.06 85 TRP A N 1
ATOM 669 C CA . TRP A 1 85 ? 8.939 0.743 -15.043 1.00 83.06 85 TRP A CA 1
ATOM 670 C C . TRP A 1 85 ? 8.840 2.196 -15.487 1.00 83.06 85 TRP A C 1
ATOM 672 O O . TRP A 1 85 ? 8.754 2.476 -16.683 1.00 83.06 85 TRP A O 1
ATOM 682 N N . TYR A 1 86 ? 8.855 3.107 -14.522 1.00 76.06 86 TYR A N 1
ATOM 683 C CA . TYR A 1 86 ? 8.759 4.542 -14.762 1.00 76.06 86 TYR A CA 1
ATOM 684 C C . TYR A 1 86 ? 10.055 5.219 -14.312 1.00 76.06 86 TYR A C 1
ATOM 686 O O . TYR A 1 86 ? 10.703 4.782 -13.359 1.00 76.06 86 TYR A O 1
ATOM 694 N N . SER A 1 87 ? 10.476 6.265 -15.026 1.00 71.56 87 SER A N 1
ATOM 695 C CA . SER A 1 87 ? 11.578 7.106 -14.556 1.00 71.56 87 SER A CA 1
ATOM 696 C C . SER A 1 87 ? 11.085 8.054 -13.464 1.00 71.56 87 SER A C 1
ATOM 698 O O . SER A 1 87 ? 9.923 8.452 -13.469 1.00 71.56 87 SER A O 1
ATOM 700 N N . GLU A 1 88 ? 11.983 8.463 -12.568 1.00 60.12 88 GLU A N 1
ATOM 701 C CA . GLU A 1 88 ? 11.711 9.420 -11.478 1.00 60.12 88 GLU A CA 1
ATOM 702 C C . GLU A 1 88 ? 11.001 10.712 -11.949 1.00 60.12 88 GLU A C 1
ATOM 704 O O . GLU A 1 88 ? 10.208 11.298 -11.220 1.00 60.12 88 GLU A O 1
ATOM 709 N N . TYR A 1 89 ? 11.195 11.123 -13.208 1.00 54.66 89 TYR A N 1
ATOM 710 C CA . TYR A 1 89 ? 10.524 12.290 -13.798 1.00 54.66 89 TYR A CA 1
ATOM 711 C C . TYR A 1 89 ? 8.997 12.118 -13.954 1.00 54.66 89 TYR A C 1
ATOM 713 O O . TYR A 1 89 ? 8.272 13.108 -13.998 1.00 54.66 89 TYR A O 1
ATOM 721 N N . TRP A 1 90 ? 8.494 10.879 -14.020 1.00 53.81 90 TRP A N 1
ATOM 722 C CA . TRP A 1 90 ? 7.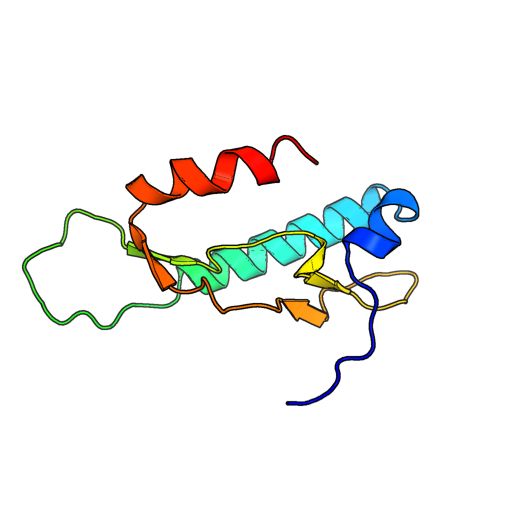060 10.576 -14.135 1.00 53.81 90 TRP A CA 1
ATOM 723 C C . TRP A 1 90 ? 6.338 10.474 -12.784 1.00 53.81 90 TRP A C 1
ATOM 725 O O . TRP A 1 90 ? 5.108 10.504 -12.763 1.00 53.81 90 TRP A O 1
ATOM 735 N N . GLU A 1 91 ? 7.061 10.414 -11.658 1.00 48.19 91 GLU A N 1
ATOM 736 C CA . GLU A 1 91 ? 6.446 10.354 -10.320 1.00 48.19 91 GLU A CA 1
ATOM 737 C C . GLU A 1 91 ? 5.676 11.652 -9.987 1.00 48.19 91 GLU A C 1
ATOM 739 O O . GLU A 1 91 ? 4.656 11.607 -9.304 1.00 48.19 91 GLU A O 1
ATOM 744 N N . GLN A 1 92 ? 6.042 12.799 -10.579 1.00 48.44 92 GLN A N 1
ATOM 745 C CA . GLN A 1 92 ? 5.366 14.087 -10.342 1.00 48.44 92 GLN A CA 1
ATOM 746 C C . GLN A 1 92 ? 3.914 14.171 -10.848 1.00 48.44 92 GLN A C 1
ATOM 748 O O . GLN A 1 92 ? 3.185 15.052 -10.403 1.00 48.44 92 GLN A O 1
ATOM 753 N N . CYS A 1 93 ? 3.463 13.285 -11.744 1.00 46.34 93 CYS A N 1
ATOM 754 C CA . CYS A 1 93 ? 2.059 13.269 -12.181 1.00 46.34 93 CYS A CA 1
ATOM 755 C C . CYS A 1 93 ? 1.159 12.354 -11.336 1.00 46.34 93 CYS A C 1
ATOM 757 O O . CYS A 1 93 ? -0.060 12.474 -11.432 1.00 46.34 93 CYS A O 1
ATOM 759 N N . LEU A 1 94 ? 1.736 11.455 -10.531 1.00 48.94 94 LEU A N 1
ATOM 760 C CA . LEU A 1 94 ? 0.997 10.459 -9.745 1.00 48.94 94 LEU A CA 1
ATOM 761 C C . LEU A 1 94 ? 1.047 10.745 -8.233 1.00 48.94 94 LEU A C 1
ATOM 763 O O . LEU A 1 94 ? 0.089 10.453 -7.525 1.00 48.94 94 LEU A O 1
ATOM 767 N N . ASP A 1 95 ? 2.129 11.354 -7.736 1.00 44.19 95 ASP A N 1
ATOM 768 C CA . ASP A 1 95 ? 2.394 11.494 -6.294 1.00 44.19 95 ASP A CA 1
ATOM 769 C C . ASP A 1 95 ? 1.609 12.642 -5.617 1.00 44.19 95 ASP A C 1
ATOM 771 O O . ASP A 1 95 ? 1.422 12.655 -4.402 1.00 44.19 95 ASP A O 1
ATOM 775 N N . THR A 1 96 ? 1.060 13.595 -6.384 1.00 42.59 96 THR A N 1
ATOM 776 C CA . THR A 1 96 ? 0.327 14.753 -5.822 1.00 42.59 96 THR A CA 1
ATOM 777 C C . THR A 1 96 ? -1.060 14.406 -5.258 1.00 42.59 96 THR A C 1
ATOM 779 O O . THR A 1 96 ? -1.680 15.255 -4.635 1.00 42.59 96 THR A O 1
ATOM 782 N N . GLN A 1 97 ? -1.581 13.186 -5.439 1.00 48.16 97 GLN A N 1
ATOM 783 C CA . GLN A 1 97 ? -2.883 12.797 -4.859 1.00 48.16 97 GLN A CA 1
ATOM 784 C C . GLN A 1 97 ? -2.777 11.927 -3.600 1.00 48.16 97 GLN A C 1
ATOM 786 O O . GLN A 1 97 ? -3.716 11.902 -2.801 1.00 48.16 97 GLN A O 1
ATOM 791 N N . VAL A 1 98 ? -1.646 11.247 -3.385 1.00 47.97 98 VAL A N 1
ATOM 792 C CA . VAL A 1 98 ? -1.515 10.249 -2.309 1.00 47.97 98 VAL A CA 1
ATOM 793 C C . VAL A 1 98 ? -1.102 10.880 -0.975 1.00 47.97 98 VAL A C 1
ATOM 795 O O . VAL A 1 98 ? -1.577 10.438 0.066 1.00 47.97 98 VAL A O 1
ATOM 798 N N . LEU A 1 99 ? -0.275 11.932 -0.979 1.00 45.19 99 LEU A N 1
ATOM 799 C CA . LEU A 1 99 ? 0.180 12.591 0.258 1.00 45.19 99 LEU A CA 1
ATOM 800 C C . LEU A 1 99 ? -0.735 13.723 0.747 1.00 45.19 99 LEU A C 1
ATOM 802 O O . LEU A 1 99 ? -0.723 14.018 1.936 1.00 45.19 99 LEU A O 1
ATOM 806 N N . ASP A 1 100 ? -1.557 14.309 -0.127 1.00 43.12 100 ASP A N 1
ATOM 807 C CA . ASP A 1 100 ? -2.509 15.368 0.255 1.00 43.12 100 ASP A CA 1
ATOM 808 C C . ASP A 1 100 ? -3.823 14.812 0.844 1.00 43.12 100 ASP A C 1
ATOM 810 O O . ASP A 1 100 ? -4.666 15.573 1.322 1.00 43.12 100 ASP A O 1
ATOM 814 N N . SER A 1 101 ? -3.999 13.485 0.823 1.00 41.94 101 SER A N 1
ATOM 815 C CA . SER A 1 101 ? -5.214 12.790 1.277 1.00 41.94 101 SER A CA 1
ATOM 816 C C . SER A 1 101 ? -5.009 11.931 2.538 1.00 41.94 101 SER A C 1
ATOM 818 O O . SER A 1 101 ? -5.920 11.187 2.910 1.00 41.94 101 SER A O 1
ATOM 820 N N . ILE A 1 102 ? -3.837 12.009 3.186 1.00 44.25 102 ILE A N 1
ATOM 821 C CA . ILE A 1 102 ? -3.513 11.324 4.455 1.00 44.25 102 ILE A CA 1
ATOM 822 C C . ILE A 1 102 ? -3.287 12.355 5.559 1.00 44.25 102 ILE A C 1
ATOM 824 O O . ILE A 1 102 ? -2.486 13.288 5.342 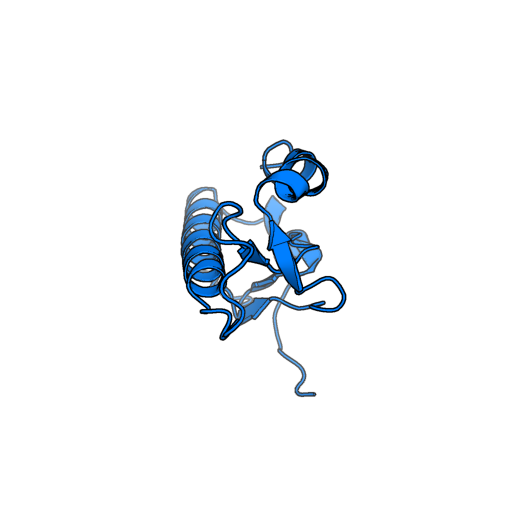1.00 44.25 102 ILE A O 1
#

Secondary structure (DSSP, 8-state):
------EEHHHHGGGS-HHHHHHHHHHHHHHHHHHHT-------TT--SS-EEEE-SS--GGGEEE-SSSS--EEEE--GGG-EEEEGGGGGGTTTTTSTT-

Organism: NCBI:txid1447872

pLDDT: mean 76.35, std 16.09, range [41.94, 93.0]

InterPro domains:
  IPR002575 Aminoglycoside phosphotransferase [PF01636] (13-85)
  IPR011009 Protein kinase-like domain superfamily [SSF56112] (1-91)
  IPR051678 Aminoglycoside Phosphotransferase Enzymes [PTHR21310] (37-93)